Protein AF-A0A4V0YYV7-F1 (afdb_monomer_lite)

Foldseek 3Di:
DQVVLLVVLVVLCPDQFPSNLQLVVCCVPPNNVVSSNVSSVVVVVQVVVCVVVVDDDDTPGNCVVVVVVVVVVVVVVCVVCVVVVDDDDDDPDPDD

Radius of gyration: 18.29 Å; chains: 1; bounding box: 31×47×41 Å

pLDDT: mean 82.84, std 9.44, range [44.25, 93.06]

Structure (mmCIF, N/CA/C/O backbone):
data_AF-A0A4V0YYV7-F1
#
_entry.id   AF-A0A4V0YYV7-F1
#
loop_
_atom_site.group_PDB
_atom_site.id
_atom_site.type_symbol
_atom_site.label_atom_id
_atom_site.label_alt_id
_atom_site.label_comp_id
_atom_site.label_asym_id
_atom_site.label_entity_id
_atom_site.label_seq_id
_atom_site.pdbx_PDB_ins_code
_atom_site.Cartn_x
_atom_site.Cartn_y
_atom_site.Cartn_z
_atom_site.occupancy
_atom_site.B_iso_or_equiv
_atom_site.auth_seq_id
_atom_site.auth_comp_id
_atom_site.auth_asym_id
_atom_site.auth_atom_id
_atom_site.pdbx_PDB_model_num
ATOM 1 N N . MET A 1 1 ? -3.390 -16.356 -15.853 1.00 64.50 1 MET A N 1
ATOM 2 C CA . MET A 1 1 ? -2.933 -15.000 -15.455 1.00 64.50 1 MET A CA 1
ATOM 3 C C . MET A 1 1 ? -3.363 -14.552 -14.052 1.00 64.50 1 MET A C 1
ATOM 5 O O . MET A 1 1 ? -2.562 -13.935 -13.367 1.00 64.50 1 MET A O 1
ATOM 9 N N . ARG A 1 2 ? -4.577 -14.854 -13.553 1.00 73.38 2 ARG A N 1
ATOM 10 C CA . ARG A 1 2 ? -4.955 -14.473 -12.168 1.00 73.38 2 ARG A CA 1
ATOM 11 C C . ARG A 1 2 ? -4.104 -15.142 -11.079 1.00 73.38 2 ARG A C 1
ATOM 13 O O . ARG A 1 2 ? -3.705 -14.477 -10.132 1.00 73.38 2 ARG A O 1
ATOM 20 N N . ALA A 1 3 ? -3.822 -16.438 -11.215 1.00 83.25 3 ALA A N 1
ATOM 21 C CA . ALA A 1 3 ? -3.073 -17.199 -10.212 1.00 83.25 3 ALA A CA 1
ATOM 22 C C . ALA A 1 3 ? -1.622 -16.706 -10.044 1.00 83.25 3 ALA A C 1
ATOM 24 O O . ALA A 1 3 ? -1.150 -16.563 -8.919 1.00 83.25 3 ALA A O 1
ATOM 25 N N . THR A 1 4 ? -0.947 -16.364 -11.145 1.00 84.62 4 THR A N 1
ATOM 26 C CA . THR A 1 4 ? 0.438 -15.866 -11.134 1.00 84.62 4 THR A CA 1
ATOM 27 C C . THR A 1 4 ? 0.549 -14.501 -10.453 1.00 84.62 4 THR A C 1
ATOM 29 O O . THR A 1 4 ? 1.429 -14.297 -9.624 1.00 84.62 4 THR A O 1
ATOM 32 N N . LEU A 1 5 ? -0.399 -13.590 -10.703 1.00 82.56 5 LEU A N 1
ATOM 33 C CA . LEU A 1 5 ? -0.460 -12.288 -10.023 1.00 82.56 5 LEU A CA 1
ATOM 34 C C . LEU A 1 5 ? -0.731 -12.421 -8.518 1.00 82.56 5 LEU A C 1
ATOM 36 O O . LEU A 1 5 ? -0.200 -11.654 -7.718 1.00 82.56 5 LEU A O 1
ATOM 40 N N . VAL A 1 6 ? -1.536 -13.408 -8.120 1.00 83.00 6 VAL A N 1
ATOM 41 C CA . VAL A 1 6 ? -1.779 -13.720 -6.705 1.00 83.00 6 VAL A CA 1
ATOM 42 C C . VAL A 1 6 ? -0.515 -14.273 -6.042 1.00 83.00 6 VAL A C 1
ATOM 44 O O . VAL A 1 6 ? -0.192 -13.866 -4.927 1.00 83.00 6 VAL A O 1
ATOM 47 N N . GLN A 1 7 ? 0.245 -15.136 -6.722 1.00 85.44 7 GLN A N 1
ATOM 48 C CA . GLN A 1 7 ? 1.535 -15.613 -6.215 1.00 85.44 7 GLN A CA 1
ATOM 49 C C . GLN A 1 7 ? 2.569 -14.486 -6.100 1.00 85.44 7 GLN A C 1
ATOM 51 O O . GLN A 1 7 ? 3.215 -14.365 -5.059 1.00 85.44 7 GLN A O 1
ATOM 56 N N . ALA A 1 8 ? 2.656 -13.599 -7.094 1.00 82.94 8 ALA A N 1
ATOM 57 C CA . ALA A 1 8 ? 3.500 -12.406 -7.026 1.00 82.94 8 ALA A CA 1
ATOM 58 C C . ALA A 1 8 ? 3.110 -11.498 -5.844 1.00 82.94 8 ALA A C 1
ATOM 60 O O . ALA A 1 8 ? 3.968 -11.049 -5.082 1.00 82.94 8 ALA A O 1
ATOM 61 N N . ALA A 1 9 ? 1.806 -11.300 -5.615 1.00 82.38 9 ALA A N 1
ATOM 62 C CA . ALA A 1 9 ? 1.306 -10.563 -4.457 1.00 82.38 9 ALA A CA 1
ATOM 63 C C . ALA A 1 9 ? 1.676 -11.232 -3.121 1.00 82.38 9 ALA A C 1
ATOM 65 O O . ALA A 1 9 ? 1.993 -10.543 -2.149 1.00 82.38 9 ALA A O 1
ATOM 66 N N . HIS A 1 10 ? 1.664 -12.566 -3.053 1.00 85.94 10 HIS A N 1
ATOM 67 C CA . HIS A 1 10 ? 2.119 -13.298 -1.872 1.00 85.94 10 HIS A CA 1
ATOM 68 C C . HIS A 1 10 ? 3.628 -13.159 -1.637 1.00 85.94 10 HIS A C 1
ATOM 70 O O . HIS A 1 10 ? 4.026 -12.995 -0.482 1.00 85.94 10 HIS A O 1
ATOM 76 N N . GLY A 1 11 ? 4.448 -13.143 -2.692 1.00 85.06 11 GLY A N 1
ATOM 77 C CA . GLY A 1 11 ? 5.885 -12.855 -2.599 1.00 85.06 11 GLY A CA 1
ATOM 78 C C . GLY A 1 11 ? 6.164 -11.444 -2.071 1.00 85.06 11 GLY A C 1
ATOM 79 O O . GLY A 1 11 ? 6.973 -11.259 -1.161 1.00 85.06 11 GLY A O 1
ATOM 80 N N . ALA A 1 12 ? 5.397 -10.453 -2.534 1.00 82.62 12 ALA A N 1
ATOM 81 C CA . ALA A 1 12 ? 5.504 -9.069 -2.071 1.00 82.62 12 ALA A CA 1
ATOM 82 C C . ALA A 1 12 ? 5.089 -8.868 -0.599 1.00 82.62 12 ALA A C 1
ATOM 84 O O . ALA A 1 12 ? 5.433 -7.860 0.008 1.00 82.62 12 ALA A O 1
ATOM 85 N N . ARG A 1 13 ? 4.393 -9.826 0.031 1.00 81.75 13 ARG A N 1
ATOM 86 C CA . ARG A 1 13 ? 3.888 -9.698 1.414 1.00 81.75 13 ARG A CA 1
ATOM 87 C C . ARG A 1 13 ? 4.966 -9.303 2.432 1.00 81.75 13 ARG A C 1
ATOM 89 O O . ARG A 1 13 ? 4.673 -8.553 3.366 1.00 81.75 13 ARG A O 1
ATOM 96 N N . ARG A 1 14 ? 6.171 -9.871 2.307 1.00 82.44 14 ARG A N 1
ATOM 97 C CA 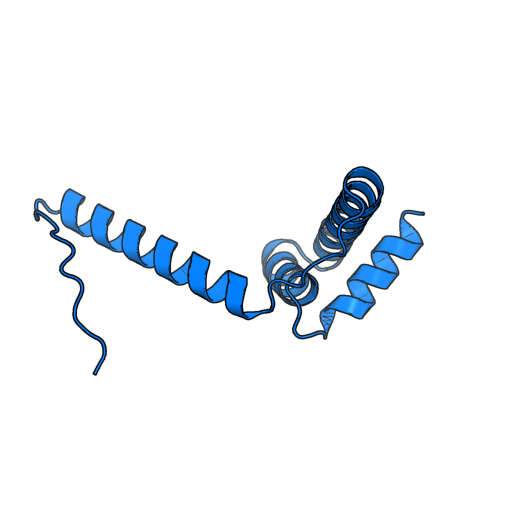. ARG A 1 14 ? 7.281 -9.665 3.258 1.00 82.44 14 ARG A CA 1
ATOM 98 C C . ARG A 1 14 ? 8.245 -8.556 2.828 1.00 82.44 14 ARG A C 1
ATOM 100 O O . ARG A 1 14 ? 9.146 -8.245 3.596 1.00 82.44 14 ARG A O 1
ATOM 107 N N . SER A 1 15 ? 8.069 -7.960 1.647 1.00 84.88 15 SER A N 1
ATOM 108 C CA . SER A 1 15 ? 8.980 -6.921 1.170 1.00 84.88 15 SER A CA 1
ATOM 109 C C . SER A 1 15 ? 8.665 -5.558 1.799 1.00 84.88 15 SER A C 1
ATOM 111 O O . SER A 1 15 ? 7.522 -5.259 2.174 1.00 84.88 15 SER A O 1
ATOM 113 N N . 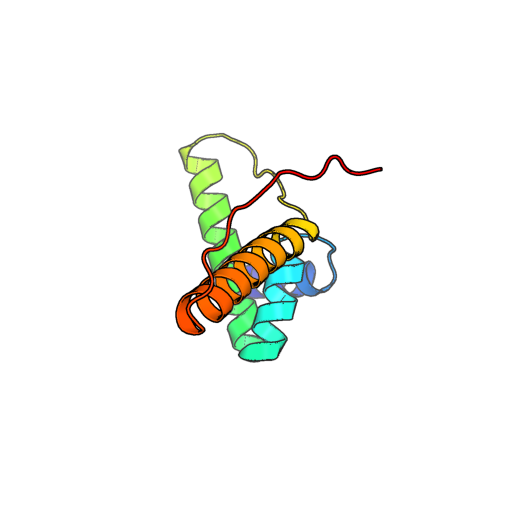LYS A 1 16 ? 9.703 -4.727 1.925 1.00 82.94 16 LYS A N 1
ATOM 114 C CA . LYS A 1 16 ? 9.637 -3.333 2.392 1.00 82.94 16 LYS A CA 1
ATOM 115 C C . LYS A 1 16 ? 9.339 -2.377 1.232 1.00 82.94 16 LYS A C 1
ATOM 117 O O . LYS A 1 16 ? 10.069 -1.434 0.959 1.00 82.94 16 LYS A O 1
ATOM 122 N N . THR A 1 17 ? 8.287 -2.693 0.484 1.00 86.94 17 THR A N 1
ATOM 123 C CA . THR A 1 17 ? 7.848 -1.946 -0.705 1.00 86.94 17 THR A CA 1
ATOM 124 C C . THR A 1 17 ? 6.436 -1.411 -0.494 1.00 86.94 17 THR A C 1
ATOM 126 O O . THR A 1 17 ? 5.701 -1.904 0.370 1.00 86.94 17 THR A O 1
ATOM 129 N N . TYR A 1 18 ? 6.015 -0.455 -1.318 1.00 87.56 18 TYR A N 1
ATOM 130 C CA . TYR A 1 18 ? 4.646 0.049 -1.376 1.00 87.56 18 TYR A CA 1
ATOM 131 C C . TYR A 1 18 ? 3.630 -1.092 -1.512 1.00 87.56 18 TYR A C 1
ATOM 133 O O . TYR A 1 18 ? 2.634 -1.145 -0.788 1.00 87.56 18 TYR A O 1
ATOM 141 N N . LEU A 1 19 ? 3.893 -2.050 -2.406 1.00 87.94 19 LEU A N 1
ATOM 142 C CA . LEU A 1 19 ? 3.009 -3.196 -2.627 1.00 87.94 19 LEU A CA 1
ATOM 143 C C . LEU A 1 19 ? 2.941 -4.121 -1.405 1.00 87.94 19 LEU A C 1
ATOM 145 O O . LEU A 1 19 ? 1.852 -4.587 -1.053 1.00 87.94 19 LEU A O 1
ATOM 149 N N . GLY A 1 20 ? 4.068 -4.344 -0.724 1.00 87.69 20 GLY A N 1
ATOM 150 C CA . GLY A 1 20 ? 4.121 -5.133 0.507 1.00 87.69 20 GLY A CA 1
ATOM 151 C C . GLY A 1 20 ? 3.366 -4.481 1.666 1.00 87.69 20 GLY A C 1
ATOM 152 O O . GLY A 1 20 ? 2.565 -5.136 2.339 1.00 87.69 20 GLY A O 1
ATOM 153 N N . GLU A 1 21 ? 3.538 -3.175 1.861 1.00 88.88 21 GLU A N 1
ATOM 154 C CA . GLU A 1 21 ? 2.817 -2.412 2.885 1.00 88.88 21 GLU A CA 1
ATOM 155 C C . GLU A 1 21 ? 1.312 -2.356 2.589 1.00 88.88 21 GLU A C 1
ATOM 157 O O . GLU A 1 21 ? 0.477 -2.608 3.467 1.00 88.88 21 GLU A O 1
ATOM 162 N N . ARG A 1 22 ? 0.940 -2.164 1.318 1.00 88.94 22 ARG A N 1
ATOM 163 C CA . ARG A 1 22 ? -0.456 -2.225 0.873 1.00 88.94 22 ARG A CA 1
ATOM 164 C C . ARG A 1 22 ? -1.071 -3.604 1.115 1.00 88.94 22 ARG A C 1
ATOM 166 O O . ARG A 1 22 ? -2.212 -3.675 1.582 1.00 88.94 22 ARG A O 1
ATOM 173 N N . TYR A 1 23 ? -0.328 -4.689 0.869 1.00 90.88 23 TYR A N 1
ATOM 174 C CA . TYR A 1 23 ? -0.766 -6.049 1.194 1.00 90.88 23 TYR A CA 1
ATOM 175 C C . TYR A 1 23 ? -1.056 -6.189 2.690 1.00 90.88 23 TYR A C 1
ATOM 177 O O . TYR A 1 23 ? -2.121 -6.682 3.064 1.00 90.88 23 TYR A O 1
ATOM 185 N N . ARG A 1 24 ? -0.133 -5.760 3.561 1.00 90.00 24 ARG A N 1
ATOM 186 C CA . ARG A 1 24 ? -0.281 -5.874 5.024 1.00 90.00 24 ARG A CA 1
ATOM 187 C C . ARG A 1 24 ? -1.493 -5.096 5.532 1.00 90.00 24 ARG A C 1
ATOM 189 O O . ARG A 1 24 ? -2.313 -5.657 6.265 1.00 90.00 24 ARG A O 1
ATOM 196 N N . ARG A 1 25 ? -1.667 -3.853 5.075 1.00 88.31 25 ARG A N 1
ATOM 197 C CA . ARG A 1 25 ? -2.816 -3.002 5.430 1.00 88.31 25 ARG A CA 1
ATOM 198 C C . ARG A 1 25 ? -4.144 -3.608 4.974 1.00 88.31 25 ARG A C 1
ATOM 200 O O . ARG A 1 25 ? -5.096 -3.673 5.754 1.00 88.31 25 ARG A O 1
ATOM 207 N N . LEU A 1 26 ? -4.211 -4.107 3.738 1.00 90.69 26 LEU A N 1
ATOM 208 C CA . LEU A 1 26 ? -5.415 -4.760 3.217 1.00 90.69 26 LEU A CA 1
ATOM 209 C C . LEU A 1 26 ? -5.695 -6.095 3.902 1.00 90.69 26 LEU A C 1
ATOM 211 O O . LEU A 1 26 ? -6.853 -6.379 4.198 1.00 90.69 26 LEU A O 1
ATOM 215 N N . LYS A 1 27 ? -4.664 -6.888 4.213 1.00 93.06 27 LYS A N 1
ATOM 216 C CA . LYS A 1 27 ? -4.814 -8.143 4.955 1.00 93.06 27 LYS A CA 1
ATOM 217 C C . LYS A 1 27 ? -5.430 -7.881 6.328 1.00 93.06 27 LYS A C 1
ATOM 219 O O . LYS A 1 27 ? -6.368 -8.589 6.682 1.00 93.06 27 LYS A O 1
ATOM 224 N N . LYS A 1 28 ? -4.957 -6.860 7.059 1.00 91.25 28 LYS A N 1
ATOM 225 C CA . LYS A 1 28 ? -5.494 -6.484 8.381 1.00 91.25 28 LYS A CA 1
ATOM 226 C C . LYS A 1 28 ? -6.978 -6.099 8.318 1.00 91.25 28 LYS A C 1
ATOM 228 O O . LYS A 1 28 ? -7.717 -6.420 9.235 1.00 91.25 28 LYS A O 1
ATOM 233 N N . ARG A 1 29 ? -7.420 -5.439 7.238 1.00 88.62 29 ARG A N 1
ATOM 234 C CA . ARG A 1 29 ? -8.810 -4.963 7.082 1.00 88.62 29 ARG A CA 1
ATOM 235 C C . ARG A 1 29 ? -9.772 -5.955 6.417 1.00 88.62 29 ARG A C 1
ATOM 237 O O . ARG A 1 29 ? -10.960 -5.910 6.697 1.00 88.62 29 ARG A O 1
ATOM 244 N N . ARG A 1 30 ? -9.309 -6.769 5.463 1.00 88.56 30 ARG A N 1
ATOM 245 C CA . ARG A 1 30 ? -10.172 -7.542 4.537 1.00 88.56 30 ARG A CA 1
ATOM 246 C C . ARG A 1 30 ? -9.779 -9.015 4.385 1.00 88.56 30 ARG A C 1
ATOM 248 O O . ARG A 1 30 ? -10.416 -9.732 3.614 1.00 88.56 30 ARG A O 1
ATOM 255 N N . GLY A 1 31 ? -8.732 -9.464 5.076 1.00 91.06 31 GLY A N 1
ATOM 256 C CA . GLY A 1 31 ? -8.225 -10.833 4.996 1.00 91.06 31 GLY A CA 1
ATOM 257 C C . GLY A 1 31 ? -7.291 -11.099 3.806 1.00 91.06 31 GLY A C 1
ATOM 258 O O . GLY A 1 31 ? -7.190 -10.325 2.853 1.00 91.06 31 GLY A O 1
ATOM 259 N N . SER A 1 32 ? -6.577 -12.228 3.871 1.00 88.81 32 SER A N 1
ATOM 260 C CA . SER A 1 32 ? -5.453 -12.546 2.970 1.00 88.81 32 SER A CA 1
ATOM 261 C C . SER A 1 32 ? -5.864 -12.710 1.500 1.00 88.81 32 SER A C 1
ATOM 263 O O . SER A 1 32 ? -5.193 -12.182 0.617 1.00 88.81 32 SER A O 1
ATOM 265 N N . LYS A 1 33 ? -6.989 -13.388 1.223 1.00 89.25 33 LYS A N 1
ATOM 266 C CA . LYS A 1 33 ? -7.459 -13.649 -0.153 1.00 89.25 33 LYS A CA 1
ATOM 267 C C . LYS A 1 33 ? -7.786 -12.351 -0.902 1.00 89.25 33 LYS A C 1
ATOM 269 O O . LYS A 1 33 ? -7.338 -12.147 -2.028 1.00 89.25 33 LYS A O 1
ATOM 274 N N . ARG A 1 34 ? -8.527 -11.442 -0.254 1.00 89.25 34 ARG A N 1
ATOM 275 C CA . ARG A 1 34 ? -8.887 -10.139 -0.838 1.00 89.25 34 ARG A CA 1
ATOM 276 C C . ARG A 1 34 ? -7.673 -9.221 -0.978 1.00 89.25 34 ARG A C 1
ATOM 278 O O . ARG A 1 34 ? -7.589 -8.490 -1.960 1.00 89.25 34 ARG A O 1
ATOM 285 N N . ALA A 1 35 ? -6.724 -9.286 -0.043 1.00 91.12 35 ALA A N 1
ATOM 286 C CA . ALA A 1 35 ? -5.479 -8.529 -0.138 1.00 91.12 35 ALA A CA 1
ATOM 287 C C . ALA A 1 35 ? -4.638 -8.954 -1.351 1.00 91.12 35 ALA A C 1
ATOM 289 O O . ALA A 1 35 ? -4.201 -8.095 -2.113 1.00 91.12 35 ALA A O 1
ATOM 290 N N . ALA A 1 36 ? -4.471 -10.261 -1.574 1.00 89.94 36 ALA A N 1
ATOM 291 C CA . ALA A 1 36 ? -3.691 -10.774 -2.698 1.00 89.94 36 ALA A CA 1
ATOM 292 C C . ALA A 1 36 ? -4.293 -10.385 -4.057 1.00 89.94 36 ALA A C 1
ATOM 294 O O . ALA A 1 36 ? -3.568 -9.934 -4.938 1.00 89.94 36 ALA A O 1
ATOM 295 N N . LEU A 1 37 ? -5.620 -10.472 -4.206 1.00 91.44 37 LEU A N 1
ATOM 296 C CA . LEU A 1 37 ? -6.311 -10.023 -5.420 1.00 91.44 37 LEU A CA 1
ATOM 297 C C . LEU A 1 37 ? -6.127 -8.523 -5.674 1.00 91.44 37 LEU A C 1
ATOM 299 O O . LEU A 1 37 ? -5.812 -8.119 -6.790 1.00 91.44 37 LEU A O 1
ATOM 303 N N . ALA A 1 38 ? -6.294 -7.697 -4.641 1.00 90.50 38 ALA A N 1
ATOM 304 C CA . ALA A 1 38 ? -6.143 -6.252 -4.766 1.00 90.50 38 ALA A CA 1
ATOM 305 C C . ALA A 1 38 ? -4.704 -5.847 -5.125 1.00 90.50 38 ALA A C 1
ATOM 307 O O . ALA A 1 38 ? -4.498 -4.958 -5.948 1.00 90.50 38 ALA A O 1
ATOM 308 N N . VAL A 1 39 ? -3.699 -6.500 -4.536 1.00 91.12 39 VAL A N 1
ATOM 309 C CA . VAL A 1 39 ? -2.287 -6.244 -4.856 1.00 91.12 39 VAL A CA 1
ATOM 310 C C . VAL A 1 39 ? -1.941 -6.760 -6.253 1.00 91.12 39 VAL A C 1
ATOM 312 O O . VAL A 1 39 ? -1.323 -6.026 -7.015 1.00 91.12 39 VAL A O 1
ATOM 315 N N . GLY A 1 40 ? -2.419 -7.946 -6.641 1.00 90.38 40 GLY A N 1
ATOM 316 C CA . GLY A 1 40 ? -2.249 -8.474 -7.998 1.00 90.38 40 GLY A CA 1
ATOM 317 C C . GLY A 1 40 ? -2.857 -7.567 -9.073 1.00 90.38 40 GLY A C 1
ATOM 318 O O . GLY A 1 40 ? -2.239 -7.340 -10.109 1.00 90.38 40 GLY A O 1
ATOM 319 N N . HIS A 1 41 ? -4.028 -6.976 -8.809 1.00 90.75 41 HIS A N 1
ATOM 320 C CA . HIS A 1 41 ? -4.616 -5.968 -9.694 1.00 90.75 41 HIS A CA 1
ATOM 321 C C . HIS A 1 41 ? -3.744 -4.706 -9.798 1.00 90.75 41 HIS A C 1
ATOM 323 O O . HIS A 1 41 ? -3.546 -4.202 -10.897 1.00 90.75 41 HIS A O 1
ATOM 329 N N . ASN A 1 42 ? -3.166 -4.225 -8.691 1.00 89.50 42 ASN A N 1
ATOM 330 C CA . ASN A 1 42 ? -2.242 -3.085 -8.743 1.00 89.50 42 ASN A CA 1
ATOM 331 C C . ASN A 1 42 ? -0.978 -3.400 -9.552 1.00 89.50 42 ASN A C 1
ATOM 333 O O . ASN A 1 42 ? -0.550 -2.553 -10.326 1.00 89.50 42 ASN A O 1
ATOM 337 N N . ILE A 1 43 ? -0.412 -4.604 -9.416 1.00 89.94 43 ILE A N 1
ATOM 338 C CA . ILE A 1 43 ? 0.732 -5.049 -10.231 1.00 89.94 43 ILE A CA 1
ATOM 339 C C . ILE A 1 43 ? 0.377 -4.986 -11.722 1.00 89.94 43 ILE A C 1
ATOM 341 O O . ILE A 1 43 ? 1.150 -4.457 -12.514 1.00 89.94 43 ILE A O 1
ATOM 345 N N . LEU A 1 44 ? -0.815 -5.462 -12.098 1.00 90.69 44 LEU A N 1
ATOM 346 C CA . LEU A 1 44 ? -1.285 -5.410 -13.482 1.00 90.69 44 LEU A CA 1
ATOM 347 C C . LEU A 1 44 ? -1.439 -3.970 -13.991 1.00 90.69 44 LEU A C 1
ATOM 349 O O . LEU A 1 44 ? -1.030 -3.672 -15.109 1.00 90.69 44 LEU A O 1
ATOM 353 N N . VAL A 1 45 ? -2.009 -3.078 -13.177 1.00 91.31 45 VAL A N 1
ATOM 354 C CA . VAL A 1 45 ? -2.176 -1.662 -13.538 1.00 91.31 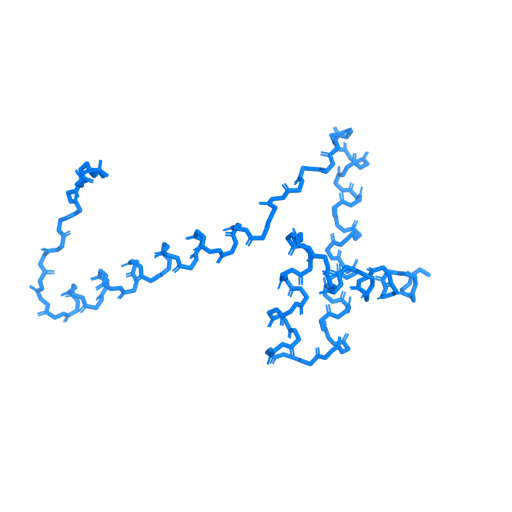45 VAL A CA 1
ATOM 355 C C . VAL A 1 45 ? -0.819 -0.987 -13.718 1.00 91.31 45 VAL A C 1
ATOM 357 O O . VAL A 1 45 ? -0.611 -0.333 -14.737 1.00 91.31 45 VAL A O 1
ATOM 360 N N . ILE A 1 46 ? 0.117 -1.197 -12.788 1.00 89.19 46 ILE A N 1
ATOM 361 C CA . ILE A 1 46 ? 1.488 -0.674 -12.876 1.00 89.19 46 ILE A CA 1
ATOM 362 C C . ILE A 1 46 ? 2.149 -1.148 -14.169 1.00 89.19 46 ILE A C 1
ATOM 364 O O . ILE A 1 46 ? 2.636 -0.323 -14.933 1.00 89.19 46 ILE A O 1
ATOM 368 N N . TYR A 1 47 ? 2.098 -2.450 -14.453 1.00 89.50 47 TYR A N 1
ATOM 369 C CA . TYR A 1 47 ? 2.657 -3.008 -15.680 1.00 89.50 47 TYR A CA 1
ATOM 370 C C . TYR A 1 47 ? 2.010 -2.401 -16.932 1.00 89.50 47 TYR A C 1
ATOM 372 O O . TYR A 1 47 ? 2.707 -1.985 -17.851 1.00 89.50 47 TYR A O 1
ATOM 380 N N . SER A 1 48 ? 0.678 -2.278 -16.954 1.00 90.06 48 SER A N 1
ATOM 381 C CA . SER A 1 48 ? -0.033 -1.668 -18.082 1.00 90.06 48 SER A CA 1
ATOM 382 C C . SER A 1 48 ? 0.353 -0.204 -18.293 1.00 90.06 48 SER A C 1
ATOM 384 O O . SER A 1 48 ? 0.423 0.246 -19.432 1.00 90.06 48 SER A O 1
ATOM 386 N N . GLN A 1 49 ? 0.632 0.526 -17.211 1.00 89.62 49 GLN A N 1
ATOM 387 C CA . GLN A 1 49 ? 1.090 1.904 -17.285 1.00 89.62 49 GLN A CA 1
ATOM 388 C C . GLN A 1 49 ? 2.516 1.957 -17.824 1.00 89.62 49 GLN A C 1
ATOM 390 O O . GLN A 1 49 ? 2.746 2.680 -18.782 1.00 89.62 49 GLN A O 1
ATOM 395 N N . MET A 1 50 ? 3.434 1.142 -17.295 1.00 91.69 50 MET A N 1
ATOM 396 C CA . MET A 1 50 ? 4.811 1.043 -17.795 1.00 91.69 50 MET A CA 1
ATOM 397 C C . MET A 1 50 ? 4.846 0.743 -19.295 1.00 91.69 50 MET A C 1
ATOM 399 O O . MET A 1 50 ? 5.580 1.389 -20.031 1.00 91.69 50 MET A O 1
ATOM 403 N N . MET A 1 51 ? 4.003 -0.178 -19.768 1.00 92.06 51 MET A N 1
ATOM 404 C CA . MET A 1 51 ? 3.899 -0.503 -21.194 1.00 92.06 51 MET A CA 1
ATOM 405 C C . MET A 1 51 ? 3.365 0.663 -22.036 1.00 92.06 51 MET A C 1
ATOM 407 O O . MET A 1 51 ? 3.756 0.807 -23.189 1.00 92.06 51 MET A O 1
ATOM 411 N N . LYS A 1 52 ? 2.471 1.491 -21.484 1.00 92.12 52 LYS A N 1
ATOM 412 C CA . LYS A 1 52 ? 1.894 2.648 -22.185 1.00 92.12 52 LYS A CA 1
ATOM 413 C C . LYS A 1 52 ? 2.826 3.856 -22.212 1.00 92.12 52 LYS A C 1
ATOM 415 O O . LYS A 1 52 ? 2.892 4.536 -23.225 1.00 92.12 52 LYS A O 1
ATOM 420 N N . THR A 1 53 ? 3.491 4.156 -21.097 1.00 89.44 53 THR A N 1
ATOM 421 C CA . THR A 1 53 ? 4.355 5.338 -20.964 1.00 89.44 53 THR A CA 1
ATOM 422 C C . THR A 1 53 ? 5.821 5.062 -21.269 1.00 89.44 53 THR A C 1
ATOM 424 O O . THR A 1 53 ? 6.581 6.010 -21.389 1.00 89.44 53 THR A O 1
ATOM 427 N N . GLY A 1 54 ? 6.253 3.800 -21.331 1.00 88.88 54 GLY A N 1
ATOM 428 C CA . GLY A 1 54 ? 7.669 3.421 -21.452 1.00 88.88 54 GLY A CA 1
ATOM 429 C C . GLY A 1 54 ? 8.498 3.663 -20.182 1.00 88.88 54 GLY A C 1
ATOM 430 O O . GLY A 1 54 ? 9.592 3.127 -20.047 1.00 88.88 54 GLY A O 1
ATOM 431 N N . GLU A 1 55 ? 7.971 4.432 -19.230 1.00 88.00 55 GLU A N 1
ATOM 432 C CA . GLU A 1 55 ? 8.638 4.740 -17.968 1.00 88.00 55 GLU A CA 1
ATOM 433 C C . GLU A 1 55 ? 8.727 3.526 -17.025 1.00 88.00 55 GLU A C 1
ATOM 435 O O . GLU A 1 55 ? 7.727 2.824 -16.810 1.00 88.00 55 GLU A O 1
ATOM 440 N N . PRO A 1 56 ? 9.893 3.296 -16.390 1.00 86.38 56 PRO A N 1
ATOM 441 C CA . PRO A 1 56 ? 10.047 2.248 -15.396 1.00 86.38 56 PRO A CA 1
ATOM 442 C C . PRO A 1 56 ? 9.235 2.555 -14.132 1.00 86.38 56 PRO A C 1
ATOM 444 O O . PRO A 1 56 ? 9.081 3.705 -13.712 1.00 86.38 56 PRO A O 1
ATOM 447 N N . TYR A 1 57 ? 8.745 1.505 -13.469 1.00 84.38 57 TYR A N 1
ATOM 448 C CA . TYR A 1 57 ? 8.065 1.661 -12.187 1.00 84.38 57 TYR A CA 1
ATOM 449 C C . TYR A 1 57 ? 9.026 2.200 -11.122 1.00 84.38 57 TYR A C 1
ATOM 451 O O . TYR A 1 57 ? 10.010 1.554 -10.762 1.00 84.38 57 TYR A O 1
ATOM 459 N N . ARG A 1 58 ? 8.697 3.378 -10.584 1.00 82.81 58 ARG A N 1
ATOM 460 C CA . ARG A 1 58 ? 9.378 3.970 -9.431 1.00 82.81 58 ARG A CA 1
ATOM 461 C C . ARG A 1 58 ? 8.689 3.521 -8.149 1.00 82.81 58 ARG A C 1
ATOM 463 O O . ARG A 1 58 ? 7.541 3.880 -7.878 1.00 82.81 58 ARG A O 1
ATOM 470 N N . GLU A 1 59 ? 9.402 2.723 -7.368 1.00 80.00 59 GLU A N 1
ATOM 471 C CA . GLU A 1 59 ? 8.930 2.219 -6.085 1.00 80.00 59 GLU A CA 1
ATOM 472 C C . GLU A 1 59 ? 8.807 3.373 -5.078 1.00 80.00 59 GLU A C 1
ATOM 474 O O . GLU A 1 59 ? 9.775 4.075 -4.798 1.00 80.00 59 GLU A O 1
ATOM 479 N N . LYS A 1 60 ? 7.597 3.581 -4.543 1.00 79.06 60 LYS A N 1
ATOM 480 C CA . LYS A 1 60 ? 7.292 4.682 -3.609 1.00 79.06 60 LYS A CA 1
ATOM 481 C C . LYS A 1 60 ? 7.794 4.410 -2.186 1.00 79.06 60 LYS A C 1
ATOM 483 O O . LYS A 1 60 ? 7.826 5.320 -1.363 1.00 79.06 60 LYS A O 1
ATOM 488 N N . GLY A 1 61 ? 8.170 3.164 -1.895 1.00 77.56 61 GLY A N 1
ATOM 489 C CA . GLY A 1 61 ? 8.684 2.746 -0.596 1.00 77.56 61 GLY A CA 1
ATOM 490 C C . GLY A 1 61 ? 7.593 2.577 0.464 1.00 77.56 61 GLY A C 1
ATOM 491 O O . GLY A 1 61 ? 6.422 2.913 0.272 1.00 77.56 61 GLY A O 1
ATOM 492 N N . GLU A 1 62 ? 7.977 2.018 1.613 1.00 72.56 62 GLU A N 1
ATOM 493 C CA . GLU A 1 62 ? 7.061 1.788 2.741 1.00 72.56 62 GLU A CA 1
ATOM 494 C C . GLU A 1 62 ? 6.620 3.091 3.431 1.00 72.56 62 GLU A C 1
ATOM 496 O O . GLU A 1 62 ? 5.476 3.201 3.878 1.00 72.56 62 GLU A O 1
ATOM 501 N N . ALA A 1 63 ? 7.491 4.108 3.421 1.00 72.44 63 ALA A N 1
ATOM 502 C CA . ALA A 1 63 ? 7.267 5.432 4.006 1.00 72.44 63 ALA A CA 1
ATOM 503 C C . ALA A 1 63 ? 6.112 6.211 3.355 1.00 72.44 63 ALA A C 1
ATOM 505 O O . ALA A 1 63 ? 5.519 7.079 3.998 1.00 72.44 63 ALA A O 1
ATOM 506 N N . PHE A 1 64 ? 5.731 5.866 2.120 1.00 74.12 64 PHE A N 1
ATOM 507 C CA . PHE A 1 64 ? 4.648 6.537 1.398 1.00 74.12 64 PHE A CA 1
ATOM 508 C C . PHE A 1 64 ? 3.344 6.566 2.205 1.00 74.12 64 PHE A C 1
ATO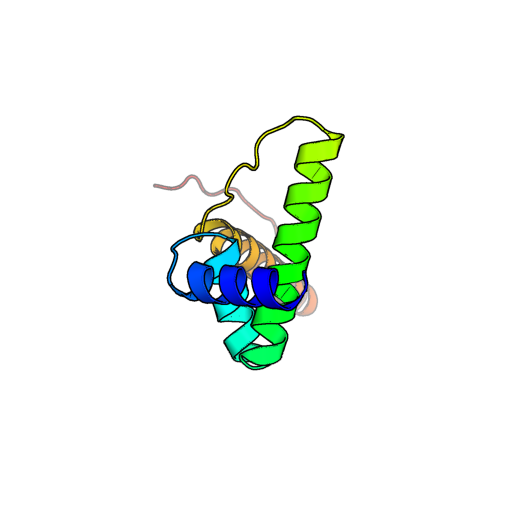M 510 O O . PHE A 1 64 ? 2.656 7.579 2.284 1.00 74.12 64 PHE A O 1
ATOM 517 N N . PHE A 1 65 ? 3.015 5.457 2.870 1.00 67.38 65 PHE A N 1
ATOM 518 C CA . PHE A 1 65 ? 1.798 5.387 3.668 1.00 67.38 65 PHE A CA 1
ATOM 519 C C . PHE A 1 65 ? 1.925 5.992 5.074 1.00 67.38 65 PHE A C 1
ATOM 521 O O . PHE A 1 65 ? 0.916 6.091 5.780 1.00 67.38 65 PHE A O 1
ATOM 528 N N . HIS A 1 66 ? 3.136 6.339 5.511 1.00 69.31 66 HIS A N 1
ATOM 529 C CA . HIS A 1 66 ? 3.354 7.080 6.750 1.00 69.31 66 HIS A CA 1
ATOM 530 C C . HIS A 1 66 ? 3.065 8.566 6.533 1.00 69.31 66 HIS A C 1
ATOM 53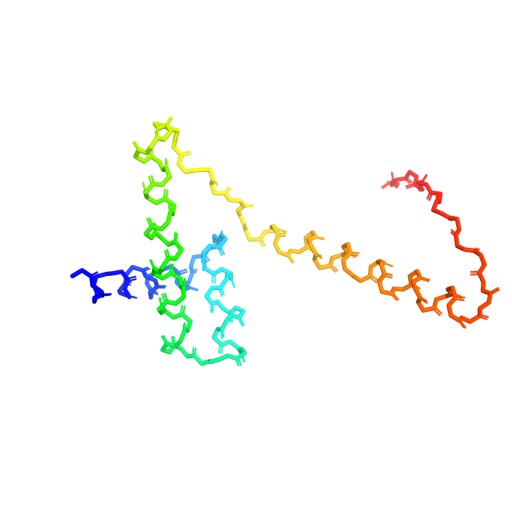2 O O . HIS A 1 66 ? 2.304 9.135 7.308 1.00 69.31 66 HIS A O 1
ATOM 538 N N . GLN A 1 67 ? 3.550 9.143 5.429 1.00 66.94 67 GLN A N 1
ATOM 539 C CA . GLN A 1 67 ? 3.287 10.539 5.060 1.00 66.94 67 GLN A CA 1
ATOM 540 C C . GLN A 1 67 ? 1.786 10.812 4.886 1.00 66.94 67 GLN A C 1
ATOM 542 O O . GLN A 1 67 ? 1.237 11.665 5.571 1.00 66.94 67 GLN A O 1
ATOM 547 N N . THR A 1 68 ? 1.071 9.986 4.110 1.00 65.62 68 THR A N 1
ATOM 548 C CA . THR A 1 68 ? -0.385 10.161 3.930 1.00 65.62 68 THR A CA 1
ATOM 549 C C . THR A 1 68 ? -1.178 10.043 5.239 1.00 65.62 68 THR A C 1
ATOM 551 O O . THR A 1 68 ? -2.231 10.658 5.384 1.00 65.62 68 THR A O 1
ATOM 554 N N . ASN A 1 69 ? -0.710 9.236 6.198 1.00 69.06 69 ASN A N 1
ATOM 555 C CA . ASN A 1 69 ? -1.368 9.139 7.501 1.00 69.06 69 ASN A CA 1
ATOM 556 C C . ASN A 1 69 ? -1.179 10.424 8.318 1.00 69.06 69 ASN A C 1
ATOM 558 O O . ASN A 1 69 ? -2.123 10.823 8.989 1.00 69.06 69 ASN A O 1
ATOM 562 N N . LEU A 1 70 ? 0.003 11.049 8.275 1.00 74.88 70 LEU A N 1
ATOM 563 C CA . LEU A 1 70 ? 0.262 12.306 8.982 1.00 74.88 70 LEU A CA 1
ATOM 564 C C . LEU A 1 70 ? -0.633 13.419 8.443 1.00 74.88 70 LEU A C 1
ATOM 566 O O . LEU A 1 70 ? -1.335 14.041 9.233 1.00 74.88 70 LEU A O 1
ATOM 570 N N . ASP A 1 71 ? -0.726 13.559 7.119 1.00 76.56 71 ASP A N 1
ATOM 571 C CA . ASP A 1 71 ? -1.601 14.555 6.494 1.00 76.56 71 ASP A CA 1
ATOM 572 C C . ASP A 1 71 ? -3.067 14.321 6.881 1.00 76.56 71 ASP A C 1
ATOM 574 O O . ASP A 1 71 ? -3.787 15.245 7.245 1.00 76.56 71 ASP A O 1
ATOM 578 N N . GLN A 1 72 ? -3.547 13.073 6.837 1.00 79.50 72 GLN A N 1
ATOM 579 C CA . GLN A 1 72 ? -4.928 12.761 7.224 1.00 79.50 72 GLN A CA 1
ATOM 580 C C . GLN A 1 72 ? -5.199 13.032 8.705 1.00 79.50 72 GLN A C 1
ATOM 582 O O . GLN A 1 72 ? -6.296 13.467 9.060 1.00 79.50 72 GLN A O 1
ATOM 587 N N . VAL A 1 73 ? -4.224 12.757 9.573 1.00 82.31 73 VAL A N 1
ATOM 588 C CA . VAL A 1 73 ? -4.316 13.057 11.004 1.00 82.31 73 VAL A CA 1
ATOM 589 C C . VAL A 1 73 ? -4.341 14.566 11.221 1.00 82.31 73 VAL A C 1
ATOM 591 O O . VAL A 1 73 ? -5.214 15.038 11.942 1.00 82.31 73 VAL A O 1
ATOM 594 N N . GLU A 1 74 ? -3.466 15.316 10.556 1.00 83.19 74 GLU A N 1
ATOM 595 C CA . GLU A 1 74 ? -3.416 16.776 10.616 1.00 83.19 74 GLU A CA 1
ATOM 596 C C . GLU A 1 74 ? -4.757 17.390 10.193 1.00 83.19 74 GLU A C 1
ATOM 598 O O . GLU A 1 74 ? -5.367 18.121 10.970 1.00 83.19 74 GLU A O 1
ATOM 603 N N . HIS A 1 75 ? -5.293 17.018 9.025 1.00 83.88 75 HIS A N 1
ATOM 604 C CA . HIS A 1 75 ? -6.594 17.514 8.560 1.00 83.88 75 HIS A CA 1
ATOM 605 C C . HIS A 1 75 ? -7.732 17.155 9.519 1.00 83.88 75 HIS A C 1
ATOM 607 O O . HIS A 1 75 ? -8.618 17.970 9.770 1.00 83.88 75 HIS A O 1
ATOM 613 N N . ARG A 1 76 ? -7.713 15.946 10.095 1.00 86.25 76 ARG A N 1
ATOM 614 C CA . ARG A 1 76 ? -8.719 15.533 11.079 1.00 86.25 76 ARG A CA 1
ATOM 615 C C . ARG A 1 76 ? -8.635 16.361 12.362 1.00 86.25 76 ARG A C 1
AT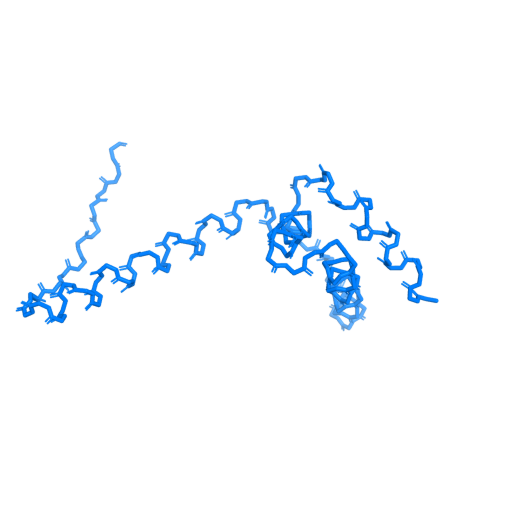OM 617 O O . ARG A 1 76 ? -9.676 16.650 12.947 1.00 86.25 76 ARG A O 1
ATOM 624 N N . LEU A 1 77 ? -7.428 16.706 12.810 1.00 85.75 77 LEU A N 1
ATOM 625 C CA . LEU A 1 77 ? -7.209 17.544 13.990 1.00 85.75 77 LEU A CA 1
ATOM 626 C C . LEU A 1 77 ? -7.644 18.987 13.734 1.00 85.75 77 LEU A C 1
ATOM 628 O O . LEU A 1 77 ? -8.362 19.543 14.559 1.00 85.75 77 LEU A O 1
ATOM 632 N N . ILE A 1 78 ? -7.294 19.546 12.574 1.00 87.38 78 ILE A N 1
ATOM 633 C CA . ILE A 1 78 ? -7.732 20.882 12.152 1.00 87.38 78 ILE A CA 1
ATOM 634 C C . ILE A 1 78 ? -9.260 20.949 12.139 1.00 87.38 78 ILE A C 1
ATOM 636 O O . ILE A 1 78 ? -9.833 21.768 12.848 1.00 87.38 78 ILE A O 1
ATOM 640 N N . HIS A 1 79 ? -9.927 20.017 11.454 1.00 87.50 79 HIS A N 1
ATOM 641 C CA . HIS A 1 79 ? -11.390 19.985 11.420 1.00 87.50 79 HIS A CA 1
ATOM 642 C C . HIS A 1 79 ? -12.030 19.823 12.801 1.00 87.50 79 HIS A C 1
ATOM 644 O O . HIS A 1 79 ? -13.091 20.384 13.059 1.00 87.50 79 HIS A O 1
ATOM 650 N N . ARG A 1 80 ? -11.406 19.068 13.714 1.00 88.06 80 ARG A N 1
ATOM 651 C CA . ARG A 1 80 ? -11.898 18.932 15.092 1.00 88.06 80 ARG A CA 1
ATOM 652 C C . ARG A 1 80 ? -11.817 20.261 15.849 1.00 88.06 80 ARG A C 1
ATOM 654 O O . ARG A 1 80 ? -12.733 20.576 16.598 1.00 88.06 80 ARG A O 1
ATOM 661 N N . LEU A 1 81 ? -10.729 21.009 15.674 1.00 88.50 81 LEU A N 1
ATOM 662 C CA . LEU A 1 81 ? -10.521 22.312 16.309 1.00 88.50 81 LEU A CA 1
ATOM 663 C C . LEU A 1 81 ? -11.462 23.376 15.729 1.00 88.50 81 LEU A C 1
ATOM 665 O O . LEU A 1 81 ? -12.067 24.124 16.492 1.00 88.50 81 LEU A O 1
ATOM 669 N N . GLU A 1 82 ? -11.670 23.367 14.411 1.00 89.62 82 GLU A N 1
ATOM 670 C CA . GLU A 1 82 ? -12.655 24.222 13.734 1.00 89.62 82 GLU A CA 1
ATOM 671 C C . GLU A 1 82 ? -14.078 23.958 14.249 1.00 89.62 82 GLU A C 1
ATOM 673 O O . GLU A 1 82 ? -14.808 24.893 14.565 1.00 89.62 82 GLU A O 1
ATOM 678 N N . GLN A 1 83 ? -14.463 22.686 14.416 1.00 88.56 83 GLN A N 1
ATOM 679 C CA . GLN A 1 83 ? -15.765 22.308 14.987 1.00 88.56 83 GLN A CA 1
ATOM 680 C C . GLN A 1 83 ? -15.962 22.776 16.434 1.00 88.56 83 GLN A C 1
ATOM 682 O O . GLN A 1 83 ? -17.097 22.937 16.873 1.00 88.56 83 GLN A O 1
ATOM 687 N N . LEU A 1 84 ? -14.875 22.982 17.177 1.00 88.88 84 LEU A N 1
ATOM 688 C CA . LEU A 1 84 ? -14.900 23.498 18.545 1.00 88.88 84 LEU A CA 1
ATOM 689 C C . LEU A 1 84 ? -14.879 25.037 18.598 1.00 88.88 84 LEU A C 1
ATOM 691 O O . LEU A 1 84 ? -14.856 25.600 19.687 1.00 88.88 84 LEU A O 1
ATOM 695 N N . GLY A 1 85 ? -14.909 25.711 17.442 1.00 87.31 85 GLY A N 1
ATOM 696 C CA . GLY A 1 85 ? -14.937 27.171 17.340 1.00 87.31 85 GLY A CA 1
ATOM 697 C C . GLY A 1 85 ? -13.559 27.836 17.366 1.00 87.31 85 GLY A C 1
ATOM 698 O O . GLY A 1 85 ? -13.485 29.057 17.485 1.00 87.31 85 GLY A O 1
ATOM 699 N N . TYR A 1 86 ? -12.470 27.068 17.249 1.00 81.31 86 TYR A N 1
ATOM 700 C CA . TYR A 1 86 ? -11.114 27.614 17.183 1.00 81.31 86 TYR A CA 1
ATOM 701 C C . TYR A 1 86 ? -10.704 27.895 15.737 1.00 81.31 86 TYR A C 1
ATOM 703 O O . TYR A 1 86 ? -10.865 27.053 14.854 1.00 81.31 86 TYR A O 1
ATOM 711 N N . GLN A 1 87 ? -10.108 29.063 15.499 1.00 77.19 87 GLN A N 1
ATOM 712 C CA . GLN A 1 87 ? -9.492 29.389 14.217 1.00 77.19 87 GLN A CA 1
ATOM 713 C C . GLN A 1 87 ? -8.077 28.798 14.169 1.00 77.19 87 GLN A C 1
ATOM 715 O O . GLN A 1 87 ? -7.211 29.181 14.955 1.00 77.19 87 GLN A O 1
ATOM 720 N N . VAL A 1 88 ? -7.840 27.842 13.268 1.00 79.00 88 VAL A N 1
ATOM 721 C CA . VAL A 1 88 ? -6.551 27.144 13.169 1.00 79.00 88 VAL A CA 1
ATOM 722 C C . VAL A 1 88 ? -5.674 27.793 12.101 1.00 79.00 88 VAL A C 1
ATOM 724 O O . VAL A 1 88 ? -5.961 27.701 10.910 1.00 79.00 88 VAL A O 1
ATOM 727 N N . SER A 1 89 ? -4.571 28.418 12.514 1.00 74.38 89 SER A N 1
ATOM 728 C CA . SER A 1 89 ? -3.531 28.916 11.608 1.00 74.38 89 SER A CA 1
ATOM 729 C C . SER A 1 89 ? -2.341 27.955 11.581 1.00 74.38 89 SER A C 1
ATOM 731 O O . SER A 1 89 ? -1.705 27.733 12.612 1.00 74.38 89 SER A O 1
ATOM 733 N N . ARG A 1 90 ? -1.999 27.407 10.408 1.00 67.62 90 ARG A N 1
ATOM 734 C CA . ARG A 1 90 ? -0.759 26.633 10.235 1.00 67.62 90 ARG A CA 1
ATOM 735 C C . ARG A 1 90 ? 0.429 27.594 10.178 1.00 67.62 90 ARG A C 1
ATOM 737 O O . ARG A 1 90 ? 0.600 28.288 9.180 1.00 67.62 90 ARG A O 1
ATOM 744 N N . GLN A 1 91 ? 1.251 27.626 11.222 1.00 73.88 91 GLN A N 1
ATOM 745 C CA . GLN A 1 91 ? 2.578 28.237 11.146 1.00 73.88 91 GLN A CA 1
ATOM 746 C C . GLN A 1 91 ? 3.612 27.132 10.886 1.00 73.88 91 GLN A C 1
ATOM 748 O O . GLN A 1 91 ? 3.682 26.187 11.674 1.00 73.88 91 GLN A O 1
ATOM 753 N N . PRO A 1 92 ? 4.394 27.199 9.792 1.00 61.19 92 PRO A N 1
ATOM 754 C CA . PRO A 1 92 ? 5.495 26.272 9.576 1.00 61.19 92 PRO A CA 1
ATOM 755 C C . PRO A 1 92 ? 6.549 26.529 10.652 1.00 61.19 92 PRO A C 1
ATOM 757 O O . PRO A 1 92 ? 7.261 27.530 10.619 1.00 61.19 92 PRO A O 1
ATOM 760 N N . GLN A 1 93 ? 6.613 25.641 11.640 1.00 64.44 93 GLN A N 1
ATOM 761 C CA . GLN A 1 93 ? 7.642 25.694 12.664 1.00 64.44 93 GLN A CA 1
ATOM 762 C C . GLN A 1 93 ? 8.909 25.050 12.082 1.00 64.44 93 GLN A C 1
ATOM 764 O O . GLN A 1 93 ? 8.841 23.893 11.652 1.00 64.44 93 GLN A O 1
ATOM 769 N N . PRO A 1 94 ? 10.038 25.776 11.983 1.00 56.22 94 PRO A N 1
ATOM 770 C CA . PRO A 1 94 ? 11.271 25.201 11.466 1.00 56.22 94 PRO A CA 1
ATOM 771 C C . PRO A 1 94 ? 11.690 24.047 12.381 1.00 56.22 94 PRO A C 1
ATOM 773 O O . PRO A 1 94 ? 11.781 24.212 13.598 1.00 56.22 94 PRO A O 1
ATOM 776 N N . ALA A 1 95 ? 11.868 22.866 11.789 1.00 54.97 95 ALA A N 1
ATOM 777 C CA . ALA A 1 95 ? 12.357 21.690 12.495 1.00 54.97 95 ALA A CA 1
ATOM 778 C C . ALA A 1 95 ? 13.764 21.985 13.042 1.00 54.97 95 ALA A C 1
ATOM 780 O O . ALA A 1 95 ? 14.621 22.450 12.288 1.00 54.97 95 ALA A O 1
ATOM 781 N N . ALA A 1 96 ? 13.945 21.768 14.347 1.00 44.25 96 ALA A N 1
ATOM 782 C CA . ALA A 1 96 ? 15.217 21.906 15.056 1.00 44.25 96 ALA A CA 1
ATOM 783 C C . ALA A 1 96 ? 16.192 20.771 14.718 1.00 44.25 96 ALA A C 1
ATOM 785 O O . ALA A 1 96 ? 15.710 19.641 14.461 1.00 44.25 96 ALA A O 1
#

Sequence (96 aa):
MRATLVQAAHGARRSKTYLGERYRRLKKRRGSKRAALAVGHNILVIYSQMMKTGEPYREKGEAFFHQTNLDQVEHRLIHRLEQLGYQVSRQPQPAA

Secondary structure (DSSP, 8-state):
-HHHHHHHHHHHTTSSSHHHHHHHHHHHHH-HHHHHHHHHHHHHHHHHHHHHH-PPP----TTHHHHHHHHHHHHHHHHHHHHTT-------PPP-

Organism: Ktedonosporobacter rubrisoli (NCBI:txid2509675)